Protein AF-A0A7K2VTT1-F1 (afdb_monomer_lite)

Structure (mmCIF, N/CA/C/O backbone):
data_AF-A0A7K2VTT1-F1
#
_entry.id   AF-A0A7K2VTT1-F1
#
loop_
_atom_site.group_PDB
_atom_site.id
_atom_site.type_symbol
_atom_site.label_atom_id
_atom_site.label_alt_id
_atom_site.label_comp_id
_atom_site.label_asym_id
_atom_site.label_entity_id
_atom_site.label_seq_id
_atom_site.pdbx_PDB_ins_code
_atom_site.Cartn_x
_atom_site.Cartn_y
_atom_site.Cartn_z
_atom_site.occupancy
_atom_site.B_iso_or_equiv
_atom_site.auth_seq_id
_atom_site.auth_comp_id
_atom_site.auth_asym_id
_atom_site.auth_atom_id
_atom_site.pdbx_PDB_model_num
ATOM 1 N N . MET A 1 1 ? -28.177 22.401 22.177 1.00 52.84 1 MET A N 1
ATOM 2 C CA . MET A 1 1 ? -28.306 20.953 21.906 1.00 52.84 1 MET A CA 1
ATOM 3 C C . MET A 1 1 ? -27.228 20.583 20.903 1.00 52.84 1 MET A C 1
ATOM 5 O O . MET A 1 1 ? -27.398 20.846 19.722 1.00 52.84 1 MET A O 1
ATOM 9 N N . THR A 1 2 ? -26.080 20.102 21.368 1.00 57.03 2 THR A N 1
ATOM 10 C CA . THR A 1 2 ? -24.946 19.758 20.497 1.00 57.03 2 THR A CA 1
ATOM 11 C C . THR A 1 2 ? -25.028 18.262 20.219 1.00 57.03 2 THR A C 1
ATOM 13 O O . THR A 1 2 ? -25.079 17.476 21.163 1.00 57.03 2 THR A O 1
ATOM 16 N N . ALA A 1 3 ? -25.135 17.868 18.949 1.00 64.69 3 ALA A N 1
ATOM 17 C CA . ALA A 1 3 ? -25.202 16.460 18.563 1.00 64.69 3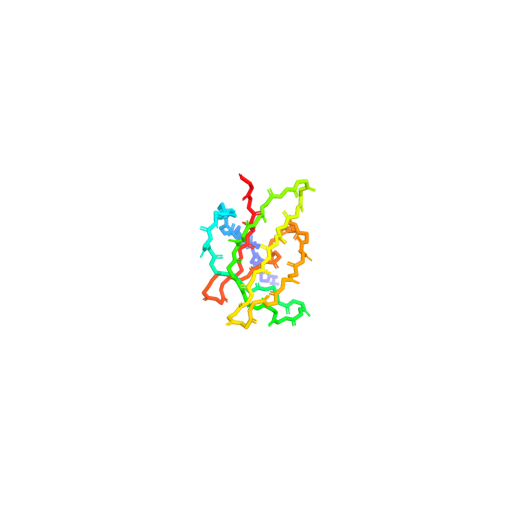 ALA A CA 1
ATOM 18 C C . ALA A 1 3 ? -23.959 15.708 19.081 1.00 64.69 3 ALA A C 1
ATOM 20 O O . ALA A 1 3 ? -22.864 16.279 19.042 1.00 64.69 3 ALA A O 1
ATOM 21 N N . PRO A 1 4 ? -24.091 14.458 19.570 1.00 66.06 4 PRO A N 1
ATOM 22 C CA . PRO A 1 4 ? -22.943 13.699 20.039 1.00 66.06 4 PRO A CA 1
ATOM 23 C C . PRO A 1 4 ? -22.013 13.478 18.849 1.00 66.06 4 PRO A C 1
ATOM 25 O O . PRO A 1 4 ? -22.369 12.812 17.876 1.00 66.06 4 PRO A O 1
ATOM 28 N N . TRP A 1 5 ? -20.832 14.089 18.909 1.00 70.62 5 TRP A N 1
ATOM 29 C CA . TRP A 1 5 ? -19.777 13.892 17.928 1.00 70.62 5 TRP A CA 1
ATOM 30 C C . TRP A 1 5 ? -19.549 12.384 17.766 1.00 70.62 5 TRP A C 1
ATOM 32 O O . TRP A 1 5 ? -19.267 11.659 18.725 1.00 70.62 5 TRP A O 1
ATOM 42 N N . LYS A 1 6 ? -19.738 11.864 16.553 1.00 66.56 6 LYS A N 1
ATOM 43 C CA . LYS A 1 6 ? -19.494 10.449 16.281 1.00 66.56 6 LYS A CA 1
ATOM 44 C C . LYS A 1 6 ? -17.988 10.231 16.418 1.00 66.56 6 LYS A C 1
ATOM 46 O O . LYS A 1 6 ? -17.220 10.750 15.612 1.00 66.56 6 LYS A O 1
ATOM 51 N N . LYS A 1 7 ? -17.558 9.524 17.469 1.00 69.94 7 LYS A N 1
ATOM 52 C CA . LYS A 1 7 ? -16.147 9.151 17.640 1.00 69.94 7 LYS A CA 1
ATOM 53 C C . LYS A 1 7 ? -15.699 8.413 16.368 1.00 69.94 7 LYS A C 1
ATOM 55 O O . LYS A 1 7 ? -16.438 7.522 15.933 1.00 69.94 7 LYS A O 1
ATOM 60 N N . PRO A 1 8 ? -14.562 8.774 15.746 1.00 66.75 8 PRO A N 1
ATOM 61 C CA . PRO A 1 8 ? -14.078 8.061 14.573 1.00 66.75 8 PRO A CA 1
ATOM 62 C C . PRO A 1 8 ? -13.894 6.592 14.951 1.00 66.75 8 PRO A C 1
ATOM 64 O O . PRO A 1 8 ? -13.206 6.277 15.922 1.00 66.75 8 PRO A O 1
ATOM 67 N N . GLN A 1 9 ? -14.579 5.699 14.235 1.00 75.00 9 GLN A N 1
ATOM 68 C CA . GLN A 1 9 ? -14.425 4.272 14.477 1.00 75.00 9 GLN A CA 1
ATOM 69 C C . GLN A 1 9 ? -12.999 3.854 14.098 1.00 75.00 9 GLN A C 1
ATOM 71 O O . GLN A 1 9 ? -12.483 4.331 13.074 1.00 75.00 9 GLN A O 1
ATOM 76 N N . PRO A 1 10 ? -12.367 2.985 14.906 1.00 79.75 10 PRO A N 1
ATOM 77 C CA . PRO A 1 10 ? -11.098 2.386 14.533 1.00 79.75 10 PRO A CA 1
ATOM 78 C C . PRO A 1 10 ? -11.274 1.647 13.203 1.00 79.75 10 PRO A C 1
ATOM 80 O O . PRO A 1 10 ? -12.262 0.938 13.004 1.00 79.75 10 PRO A O 1
ATOM 83 N N . VAL A 1 11 ? -10.347 1.879 12.273 1.00 89.8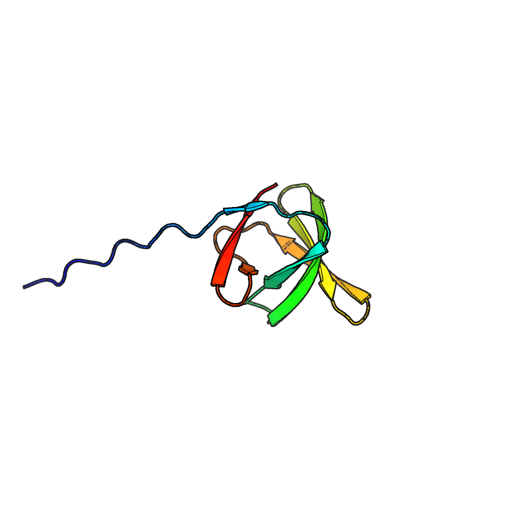8 11 VAL A N 1
ATOM 84 C CA . VAL A 1 11 ? -10.259 1.077 11.048 1.00 89.88 11 VAL A CA 1
ATOM 85 C C . VAL A 1 11 ? -9.605 -0.257 11.377 1.00 89.88 11 VAL A C 1
ATOM 87 O O . VAL A 1 11 ? -8.766 -0.299 12.278 1.00 89.88 11 VAL A O 1
ATOM 90 N N . PRO A 1 12 ? -9.968 -1.336 10.671 1.00 95.19 12 PRO A N 1
ATOM 91 C CA . PRO A 1 12 ? -9.264 -2.591 10.825 1.00 95.19 12 PRO A CA 1
ATOM 92 C C . PRO A 1 12 ? -7.806 -2.437 10.384 1.00 95.19 12 PRO A C 1
ATOM 94 O O . PRO A 1 12 ? -7.505 -1.806 9.366 1.00 95.19 12 PRO A O 1
ATOM 97 N N . GLU A 1 13 ? -6.918 -3.028 11.175 1.00 96.50 13 GLU A N 1
ATOM 98 C CA . GLU A 1 13 ? -5.533 -3.270 10.795 1.00 96.50 13 GLU A CA 1
ATOM 99 C C . GLU A 1 13 ? -5.466 -4.605 10.057 1.00 96.50 13 GLU A C 1
ATOM 101 O O . GLU A 1 13 ? -6.050 -5.596 10.499 1.00 96.50 13 GLU A O 1
ATOM 106 N N . VAL A 1 14 ? -4.791 -4.619 8.914 1.00 97.19 14 VAL A N 1
ATOM 107 C CA . VAL A 1 14 ? -4.652 -5.803 8.064 1.00 97.19 14 VAL A CA 1
ATOM 108 C C . VAL A 1 14 ? -3.177 -5.992 7.752 1.00 97.19 14 VAL A C 1
ATOM 110 O O . VAL A 1 14 ? -2.500 -5.040 7.367 1.00 97.19 14 VAL A O 1
ATOM 113 N N . ALA A 1 15 ? -2.668 -7.209 7.927 1.00 96.81 15 ALA A N 1
ATOM 114 C CA . ALA A 1 15 ? -1.291 -7.523 7.577 1.00 96.81 15 ALA A CA 1
ATOM 115 C C . ALA A 1 15 ? -1.083 -7.364 6.062 1.00 96.81 15 ALA A C 1
ATOM 117 O O . ALA A 1 15 ? -1.893 -7.838 5.267 1.00 96.81 15 ALA A O 1
ATOM 118 N N . ALA A 1 16 ? -0.001 -6.702 5.657 1.00 96.56 16 ALA A N 1
ATOM 119 C CA . ALA A 1 16 ? 0.399 -6.528 4.263 1.00 96.56 16 ALA A CA 1
ATOM 120 C C . ALA A 1 16 ? 0.995 -7.832 3.699 1.00 96.56 16 ALA A C 1
ATOM 122 O O . ALA A 1 16 ? 2.160 -7.890 3.307 1.00 96.56 16 ALA A O 1
ATOM 123 N N . GLU A 1 17 ? 0.197 -8.897 3.702 1.00 96.50 17 GLU A N 1
ATOM 124 C CA . GLU A 1 17 ? 0.586 -10.214 3.212 1.00 96.50 17 GLU A CA 1
ATOM 125 C C . GLU A 1 17 ? 0.687 -10.230 1.687 1.00 96.50 17 GLU A C 1
ATOM 127 O O . GLU A 1 17 ? -0.112 -9.606 0.988 1.00 96.50 17 GLU A O 1
ATOM 132 N N . ALA A 1 18 ? 1.656 -10.980 1.159 1.00 96.88 18 ALA A N 1
ATOM 133 C CA . ALA A 1 18 ? 1.821 -11.124 -0.280 1.00 96.88 18 ALA A CA 1
ATOM 134 C C . ALA A 1 18 ? 0.547 -11.694 -0.931 1.00 96.88 18 ALA A C 1
ATOM 136 O O . ALA A 1 18 ? -0.020 -12.678 -0.461 1.00 96.88 18 ALA A O 1
ATOM 137 N N . GLY A 1 19 ? 0.106 -11.077 -2.025 1.00 97.12 19 GLY A N 1
ATOM 138 C CA . GLY A 1 19 ? -1.137 -11.419 -2.715 1.00 97.12 19 GLY A CA 1
ATOM 139 C C . GLY A 1 19 ? -2.378 -10.684 -2.200 1.00 97.12 19 GLY A C 1
ATOM 140 O O . GLY A 1 19 ? -3.404 -10.717 -2.880 1.00 97.12 1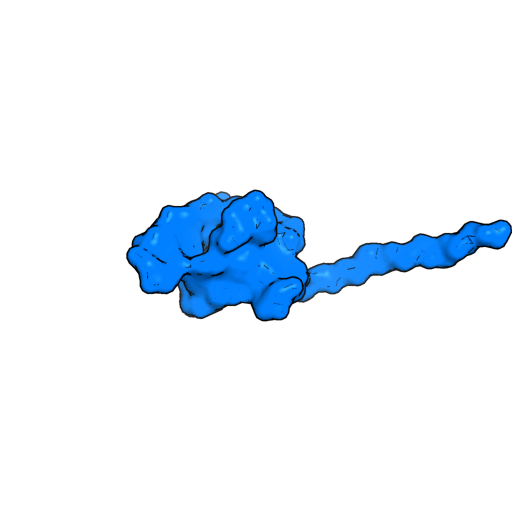9 GLY A O 1
ATOM 141 N N . LEU A 1 20 ? -2.308 -9.979 -1.063 1.00 98.19 20 LEU A N 1
ATOM 142 C CA . LEU A 1 20 ? -3.412 -9.141 -0.596 1.00 98.19 20 LEU A CA 1
ATOM 143 C C . LEU A 1 20 ? -3.674 -8.018 -1.604 1.00 98.19 20 LEU A C 1
ATOM 145 O O . LEU A 1 20 ? -2.784 -7.220 -1.887 1.00 98.19 20 LEU A O 1
ATOM 149 N N . VAL A 1 21 ? -4.896 -7.929 -2.123 1.00 98.19 21 VAL A N 1
ATOM 150 C CA . VAL A 1 21 ? -5.281 -6.878 -3.070 1.00 98.19 21 VAL A CA 1
ATOM 151 C C . VAL A 1 21 ? -5.865 -5.692 -2.319 1.00 98.19 21 VAL A C 1
ATOM 153 O O . VAL A 1 21 ? -6.864 -5.827 -1.614 1.00 98.19 21 VAL A O 1
ATOM 156 N N . VAL A 1 22 ? -5.260 -4.524 -2.508 1.00 98.19 22 VAL A N 1
ATOM 157 C CA . VAL A 1 22 ? -5.717 -3.261 -1.925 1.00 98.19 22 VAL A CA 1
ATOM 158 C C . VAL A 1 22 ? -5.708 -2.147 -2.961 1.00 98.19 22 VAL A C 1
ATOM 160 O O . VAL A 1 22 ? -5.025 -2.219 -3.985 1.00 98.19 22 VAL A O 1
ATOM 163 N N . GLU A 1 23 ? -6.457 -1.094 -2.668 1.00 98.44 23 GLU A N 1
ATOM 164 C CA . GLU A 1 23 ? -6.455 0.150 -3.428 1.00 98.44 23 GLU A CA 1
ATOM 165 C C . GLU A 1 23 ? -5.856 1.284 -2.596 1.00 98.44 23 GLU A C 1
ATOM 167 O O . GLU A 1 23 ? -6.174 1.433 -1.419 1.00 98.44 23 GLU A O 1
ATOM 172 N N . GLU A 1 24 ? -5.009 2.108 -3.204 1.00 97.75 24 GLU A N 1
ATOM 173 C CA . GLU A 1 24 ? -4.566 3.373 -2.623 1.00 97.75 24 GLU A CA 1
ATOM 174 C C . GLU A 1 24 ? -5.468 4.513 -3.153 1.00 97.75 24 GLU A C 1
ATOM 176 O O . GLU A 1 24 ? -5.467 4.780 -4.361 1.00 97.75 24 GLU A O 1
ATOM 181 N N . PRO A 1 25 ? -6.267 5.175 -2.291 1.00 96.50 25 PRO A N 1
ATOM 182 C CA . PRO A 1 25 ? -7.354 6.063 -2.708 1.00 96.50 25 PRO A CA 1
ATOM 183 C C . PRO A 1 25 ? -6.889 7.421 -3.249 1.00 96.50 25 PRO A C 1
ATOM 185 O O . PRO A 1 25 ? -7.624 8.059 -4.000 1.00 96.50 25 PRO A O 1
ATOM 188 N N . GLY A 1 26 ? -5.694 7.891 -2.884 1.00 95.06 26 GLY A N 1
ATOM 189 C CA . GLY A 1 26 ? -5.137 9.153 -3.368 1.00 95.06 26 GLY A CA 1
ATOM 190 C C . GLY A 1 26 ? -4.771 9.107 -4.850 1.00 95.06 26 GLY A C 1
ATOM 191 O O . GLY A 1 26 ? -4.879 10.117 -5.544 1.00 95.06 26 GLY A O 1
ATOM 192 N N . THR A 1 27 ? -4.372 7.938 -5.358 1.00 95.31 27 THR A N 1
ATOM 193 C CA . THR A 1 27 ? -3.976 7.756 -6.762 1.00 95.31 27 THR A CA 1
ATOM 194 C C . THR A 1 27 ? -4.883 6.808 -7.546 1.00 95.31 27 THR A C 1
ATOM 196 O O . THR A 1 27 ? -4.729 6.712 -8.764 1.00 95.31 27 THR A O 1
ATOM 199 N N . GLY A 1 28 ? -5.812 6.117 -6.876 1.00 95.94 28 GLY A N 1
ATOM 200 C CA . GLY A 1 28 ? -6.718 5.129 -7.472 1.00 95.94 28 GLY A CA 1
ATOM 201 C C . GLY A 1 28 ? -6.009 3.852 -7.929 1.00 95.94 28 GLY A C 1
ATOM 202 O O . GLY A 1 28 ? -6.463 3.180 -8.855 1.00 95.94 28 GLY A O 1
ATOM 203 N N . PHE A 1 29 ? -4.845 3.540 -7.354 1.00 97.69 29 PHE A N 1
ATOM 204 C CA . PHE A 1 29 ? -4.059 2.381 -7.766 1.00 97.69 29 PHE A CA 1
ATOM 205 C C . PHE A 1 29 ? -4.497 1.133 -7.020 1.00 97.69 29 PHE A C 1
ATOM 207 O O . PHE A 1 29 ? -4.381 1.082 -5.800 1.00 97.69 29 PHE A O 1
ATOM 214 N N . CYS A 1 30 ? -4.936 0.122 -7.762 1.00 98.19 30 CYS A N 1
ATOM 215 C CA . CYS A 1 30 ? -5.348 -1.166 -7.225 1.00 98.19 30 CYS A CA 1
ATOM 216 C C . CYS A 1 30 ? -4.348 -2.249 -7.634 1.00 98.19 30 CYS A C 1
ATOM 218 O O . CYS A 1 30 ? -4.033 -2.388 -8.820 1.00 98.19 30 CYS A O 1
ATOM 220 N N . GLY A 1 31 ? -3.855 -3.009 -6.658 1.00 98.31 31 GLY A N 1
ATOM 221 C CA . GLY A 1 31 ? -2.863 -4.049 -6.895 1.00 98.31 31 GLY A CA 1
ATOM 222 C C . GLY A 1 31 ? -2.659 -4.984 -5.709 1.00 98.31 31 GLY A C 1
ATOM 223 O O . GLY A 1 31 ? -3.107 -4.710 -4.596 1.00 98.31 31 GLY A O 1
ATOM 224 N N . ALA A 1 32 ? -1.983 -6.101 -5.968 1.00 98.50 32 ALA A N 1
ATOM 225 C CA . ALA A 1 32 ? -1.598 -7.079 -4.964 1.00 98.50 32 ALA A CA 1
ATOM 226 C C . ALA A 1 32 ? -0.300 -6.661 -4.268 1.00 98.50 32 ALA A C 1
ATOM 228 O O . ALA A 1 32 ? 0.639 -6.206 -4.921 1.00 98.50 32 ALA A O 1
ATOM 229 N N . VAL A 1 33 ? -0.214 -6.857 -2.955 1.00 98.31 33 VAL A N 1
ATOM 230 C CA . VAL A 1 33 ? 1.038 -6.700 -2.215 1.00 98.31 33 VAL A CA 1
ATOM 231 C C . VAL A 1 33 ? 2.049 -7.722 -2.721 1.00 98.31 33 VAL A C 1
ATOM 233 O O . VAL A 1 33 ? 1.787 -8.922 -2.715 1.00 98.31 33 VAL A O 1
ATOM 236 N N . ILE A 1 34 ? 3.224 -7.252 -3.130 1.00 98.06 34 ILE A N 1
ATOM 237 C CA . ILE A 1 34 ? 4.344 -8.120 -3.526 1.00 98.06 34 ILE A CA 1
ATOM 238 C C . ILE A 1 34 ? 5.557 -7.965 -2.606 1.00 98.06 34 ILE A C 1
ATOM 240 O O . ILE A 1 34 ? 6.432 -8.827 -2.578 1.00 98.06 34 ILE A O 1
ATOM 244 N N . ARG A 1 35 ? 5.622 -6.866 -1.842 1.00 96.56 35 ARG A N 1
ATOM 245 C CA . ARG A 1 35 ? 6.712 -6.579 -0.904 1.00 96.56 35 ARG A CA 1
ATOM 246 C C . ARG A 1 35 ? 6.253 -5.604 0.175 1.00 96.56 35 ARG A C 1
ATOM 248 O O . ARG A 1 35 ? 5.580 -4.627 -0.137 1.00 96.56 35 ARG A O 1
ATOM 255 N N . CYS A 1 36 ? 6.679 -5.820 1.414 1.00 96.50 36 CYS A N 1
ATOM 256 C CA . CYS A 1 36 ? 6.528 -4.871 2.516 1.00 96.50 36 CYS A CA 1
ATOM 257 C C . CYS A 1 36 ? 7.889 -4.656 3.191 1.00 96.50 36 CYS A C 1
ATOM 259 O O . CYS A 1 36 ? 8.548 -5.608 3.612 1.00 96.50 36 CYS A O 1
ATOM 261 N N . GLU A 1 37 ? 8.347 -3.410 3.280 1.00 92.94 37 GLU A N 1
ATOM 262 C CA . GLU A 1 37 ? 9.658 -3.085 3.849 1.00 92.94 37 GLU A CA 1
ATOM 263 C C . GLU A 1 37 ? 9.685 -1.662 4.402 1.00 92.94 37 GLU A C 1
ATOM 265 O O . GLU A 1 37 ? 9.068 -0.766 3.834 1.00 92.94 37 GLU A O 1
ATOM 270 N N . ALA A 1 38 ? 10.438 -1.441 5.482 1.00 90.69 38 ALA A N 1
ATOM 271 C CA . ALA A 1 38 ? 10.818 -0.103 5.952 1.00 90.69 38 ALA A CA 1
ATOM 272 C C . ALA A 1 38 ? 9.670 0.940 6.015 1.00 90.69 38 ALA A C 1
ATOM 274 O O . ALA A 1 38 ? 9.889 2.118 5.755 1.00 90.69 38 ALA A O 1
ATOM 275 N N . GLY A 1 39 ? 8.445 0.519 6.360 1.00 94.12 39 GLY A N 1
ATOM 276 C CA . GLY A 1 39 ? 7.278 1.412 6.427 1.00 94.12 39 GLY A CA 1
ATOM 277 C C . GLY A 1 39 ? 6.587 1.672 5.084 1.00 94.12 39 GLY A C 1
ATOM 278 O O . GLY A 1 39 ? 5.796 2.603 4.977 1.00 94.12 39 GLY A O 1
ATOM 279 N N . THR A 1 40 ? 6.865 0.863 4.065 1.00 97.12 40 THR A N 1
ATOM 280 C CA . THR A 1 40 ? 6.277 0.950 2.726 1.00 97.12 40 THR A CA 1
ATOM 281 C C . THR A 1 40 ? 5.776 -0.409 2.246 1.00 97.12 40 THR A C 1
ATOM 283 O O . THR A 1 40 ? 6.215 -1.463 2.718 1.00 97.12 40 THR A O 1
ATOM 286 N N . VAL A 1 41 ? 4.862 -0.375 1.282 1.00 97.94 41 VAL A N 1
ATOM 287 C CA . VAL A 1 41 ? 4.337 -1.543 0.580 1.00 97.94 41 VAL A CA 1
ATOM 288 C C . VAL A 1 41 ? 4.461 -1.337 -0.925 1.00 97.94 41 VAL A C 1
ATOM 290 O O . VAL A 1 41 ? 4.198 -0.251 -1.440 1.00 97.94 41 VAL A O 1
ATOM 293 N N . THR A 1 42 ? 4.887 -2.376 -1.636 1.00 98.31 42 THR A N 1
ATOM 294 C CA . THR A 1 42 ? 4.901 -2.409 -3.100 1.00 98.31 42 THR A CA 1
ATOM 295 C C . THR A 1 42 ? 3.687 -3.181 -3.583 1.00 98.31 42 THR A C 1
ATOM 297 O O . THR A 1 42 ? 3.493 -4.334 -3.188 1.00 98.31 42 THR A O 1
ATOM 300 N N . LEU A 1 43 ? 2.897 -2.542 -4.443 1.00 98.56 43 LEU A N 1
ATOM 301 C CA . LEU A 1 43 ? 1.720 -3.117 -5.078 1.00 98.56 43 LEU A CA 1
ATOM 302 C C . LEU A 1 43 ? 1.989 -3.383 -6.562 1.00 98.56 43 LEU A C 1
ATOM 304 O O . LEU A 1 43 ? 2.565 -2.532 -7.246 1.00 98.56 43 LEU A O 1
ATOM 308 N N . GLU A 1 44 ? 1.528 -4.529 -7.054 1.00 98.69 44 GLU A N 1
ATOM 309 C CA . GLU A 1 44 ? 1.510 -4.906 -8.470 1.00 98.69 44 GLU A CA 1
ATOM 310 C C . GLU A 1 44 ? 0.074 -4.900 -9.005 1.00 98.69 44 GLU A C 1
ATOM 312 O O . GLU A 1 44 ? -0.797 -5.571 -8.451 1.00 98.69 44 GLU A O 1
ATOM 317 N N . ASP A 1 45 ? -0.190 -4.150 -10.078 1.00 98.12 45 ASP A N 1
ATOM 318 C CA . ASP A 1 45 ? -1.489 -4.206 -10.758 1.00 98.12 45 ASP A CA 1
ATOM 319 C C . ASP A 1 45 ? -1.591 -5.387 -11.741 1.00 98.12 45 ASP A C 1
ATOM 321 O O . ASP A 1 45 ? -0.621 -6.066 -12.068 1.00 98.12 45 ASP A O 1
ATOM 325 N N . ARG A 1 46 ? -2.790 -5.602 -12.294 1.00 95.81 46 ARG A N 1
ATOM 326 C CA . ARG A 1 46 ? -3.055 -6.676 -13.271 1.00 95.81 46 ARG A CA 1
ATOM 327 C C . ARG A 1 46 ? -2.262 -6.580 -14.583 1.00 95.81 46 ARG A C 1
ATOM 329 O O . ARG A 1 46 ? -2.308 -7.510 -15.381 1.00 95.81 46 ARG A O 1
ATOM 336 N N . PHE A 1 47 ? -1.626 -5.444 -14.854 1.00 96.75 47 PHE A N 1
ATOM 337 C CA . PHE A 1 47 ? -0.798 -5.218 -16.036 1.00 96.75 47 PHE A CA 1
ATOM 338 C C . PHE A 1 47 ? 0.701 -5.351 -15.717 1.00 96.75 47 PHE A C 1
ATOM 340 O O . PHE A 1 47 ? 1.528 -5.105 -16.594 1.00 96.75 47 PHE A O 1
ATOM 347 N N . GLY A 1 48 ? 1.055 -5.745 -14.487 1.00 96.75 48 GLY A N 1
ATOM 348 C CA . GLY A 1 48 ? 2.434 -5.902 -14.029 1.00 96.75 48 GLY A CA 1
ATOM 349 C C . GLY A 1 48 ? 3.113 -4.585 -13.645 1.00 96.75 48 GLY A C 1
ATOM 350 O O . GLY A 1 48 ? 4.336 -4.536 -13.532 1.00 96.75 48 GLY A O 1
ATOM 351 N N . LYS A 1 49 ? 2.365 -3.488 -13.470 1.00 97.94 49 LYS A N 1
ATOM 352 C CA . LYS A 1 49 ? 2.943 -2.214 -13.027 1.00 97.94 49 LYS A CA 1
ATOM 353 C C . LYS A 1 49 ? 3.179 -2.250 -11.524 1.00 97.94 49 LYS A C 1
ATOM 355 O O . LYS A 1 49 ? 2.273 -2.582 -10.767 1.00 97.94 49 LYS A O 1
ATOM 360 N N . HIS A 1 50 ? 4.362 -1.816 -11.091 1.00 98.12 50 HIS A N 1
ATOM 361 C CA . HIS A 1 50 ? 4.720 -1.729 -9.673 1.00 98.1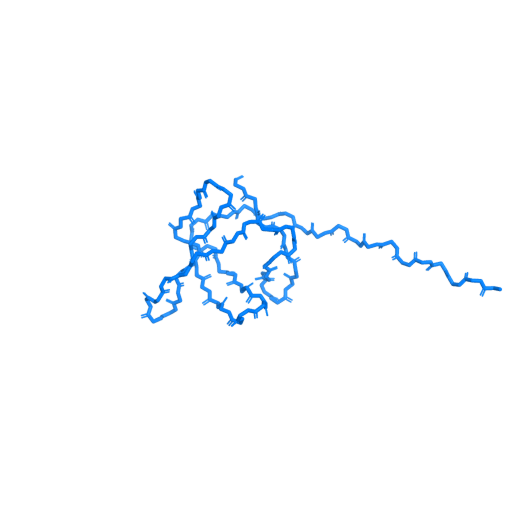2 50 HIS A CA 1
ATOM 362 C C . HIS A 1 50 ? 4.713 -0.296 -9.170 1.00 98.12 50 HIS A C 1
ATOM 364 O O . HIS A 1 50 ? 5.210 0.615 -9.841 1.00 98.12 50 HIS A O 1
ATOM 370 N N . ARG A 1 51 ? 4.172 -0.091 -7.967 1.00 98.19 51 ARG A N 1
ATOM 371 C CA . ARG A 1 51 ? 4.220 1.196 -7.266 1.00 98.19 51 ARG A CA 1
ATOM 372 C C . ARG A 1 51 ? 4.425 0.990 -5.774 1.00 98.19 51 ARG A C 1
ATOM 374 O O . ARG A 1 51 ? 3.881 0.058 -5.191 1.00 98.19 51 ARG A O 1
ATOM 381 N N . VAL A 1 52 ? 5.205 1.885 -5.178 1.00 98.00 52 VAL A N 1
ATOM 382 C CA . VAL A 1 52 ? 5.516 1.886 -3.748 1.00 98.00 52 VAL A CA 1
ATOM 383 C C . VAL A 1 52 ? 4.673 2.949 -3.058 1.00 98.00 52 VAL A C 1
ATOM 385 O O . VAL A 1 52 ? 4.595 4.081 -3.538 1.00 98.00 52 VAL A O 1
ATOM 388 N N . PHE A 1 53 ? 4.070 2.582 -1.932 1.00 97.62 53 PHE A N 1
ATOM 389 C CA . PHE A 1 53 ? 3.238 3.457 -1.114 1.00 97.62 53 PHE A CA 1
ATOM 390 C C . PHE A 1 53 ? 3.666 3.388 0.355 1.00 97.62 53 PHE A C 1
ATOM 392 O O . PHE A 1 53 ? 4.093 2.324 0.814 1.00 97.62 53 PHE A O 1
ATOM 399 N N . PRO A 1 54 ? 3.570 4.492 1.111 1.00 97.06 54 PRO A N 1
ATOM 400 C CA . PRO A 1 54 ? 3.829 4.471 2.545 1.00 97.06 54 PRO A CA 1
ATOM 401 C C . PRO A 1 54 ? 2.717 3.715 3.293 1.00 97.06 54 PRO A C 1
ATOM 403 O O . PRO A 1 54 ? 1.549 3.764 2.910 1.00 97.06 54 PRO A O 1
ATOM 406 N N . LEU A 1 55 ? 3.069 3.022 4.379 1.00 95.50 55 LEU A N 1
ATOM 407 C CA . LEU A 1 55 ? 2.130 2.350 5.289 1.00 95.50 55 LEU A CA 1
ATOM 408 C C . LEU A 1 55 ? 1.462 3.368 6.225 1.00 95.50 55 LEU A C 1
ATOM 410 O O . LEU A 1 55 ? 1.633 3.339 7.444 1.00 95.50 55 LEU A O 1
ATOM 414 N N . GLU A 1 56 ? 0.733 4.316 5.643 1.00 95.06 56 GLU A N 1
ATOM 415 C CA . GLU A 1 56 ? 0.023 5.335 6.407 1.00 95.06 56 GLU A CA 1
ATOM 416 C C . GLU A 1 56 ? -1.255 4.767 7.048 1.00 95.06 56 GLU A C 1
ATOM 418 O O . GLU A 1 56 ? -1.953 3.938 6.447 1.00 95.06 56 GLU A O 1
ATOM 423 N N . PRO A 1 57 ? -1.619 5.223 8.262 1.00 94.88 57 PRO A N 1
ATOM 424 C CA . PRO A 1 57 ? -2.896 4.876 8.867 1.00 94.88 57 PRO A CA 1
ATOM 425 C C . PRO A 1 57 ? -4.061 5.226 7.941 1.00 94.88 57 PRO A C 1
ATOM 427 O O . PRO A 1 57 ? -4.168 6.360 7.478 1.00 94.88 57 PRO A O 1
ATOM 430 N N . ARG A 1 58 ? -4.981 4.276 7.726 1.00 95.06 58 ARG A N 1
ATOM 431 C CA . ARG A 1 58 ? -6.139 4.429 6.822 1.00 95.06 58 ARG A CA 1
ATOM 432 C C . ARG A 1 58 ? -5.752 4.696 5.357 1.00 95.06 58 ARG A C 1
ATOM 434 O O . ARG A 1 58 ? -6.589 5.193 4.606 1.00 95.06 58 ARG A O 1
ATOM 441 N N . GLY A 1 59 ? -4.511 4.398 4.969 1.00 95.75 59 GLY A N 1
ATOM 442 C CA . GLY A 1 59 ? -3.962 4.718 3.650 1.00 95.75 59 GLY A CA 1
ATOM 443 C C . GLY A 1 59 ? -4.450 3.823 2.512 1.00 95.75 59 GLY A C 1
ATOM 444 O O . GLY A 1 59 ? -4.152 4.108 1.360 1.00 95.75 59 GLY A O 1
ATOM 445 N N . PHE A 1 60 ? -5.196 2.754 2.804 1.00 97.75 60 PHE A N 1
ATOM 446 C CA . PHE A 1 60 ? -5.605 1.775 1.797 1.00 97.75 60 PHE A CA 1
ATOM 447 C C . PHE A 1 60 ? -7.078 1.407 1.924 1.00 97.75 60 PHE A C 1
ATOM 449 O O . PHE A 1 60 ? -7.684 1.552 2.988 1.00 97.75 60 PHE A O 1
ATOM 456 N N . LEU A 1 61 ? -7.646 0.887 0.841 1.00 98.00 61 LEU A N 1
ATOM 457 C CA . LEU A 1 61 ? -8.956 0.262 0.814 1.00 98.00 61 LEU A CA 1
ATOM 458 C C . LEU A 1 61 ? -8.802 -1.241 0.577 1.00 98.00 61 LEU A C 1
ATOM 460 O O . LEU A 1 61 ? -8.171 -1.661 -0.391 1.00 98.00 61 LEU A O 1
ATOM 464 N N . LEU A 1 62 ? -9.439 -2.041 1.424 1.00 97.25 62 LEU A N 1
ATOM 465 C CA . LEU A 1 62 ? -9.666 -3.463 1.193 1.00 97.25 62 LEU A CA 1
ATOM 466 C C . LEU A 1 62 ? -11.148 -3.648 0.881 1.00 97.25 62 LEU A C 1
ATOM 468 O O . LEU A 1 62 ? -11.999 -3.267 1.685 1.00 97.25 62 LEU A O 1
ATOM 472 N N . GLU A 1 63 ? -11.462 -4.164 -0.307 1.00 94.69 63 GLU A N 1
ATOM 473 C CA . GLU A 1 63 ? -12.850 -4.301 -0.785 1.00 94.69 63 GLU A CA 1
ATOM 474 C C . GLU A 1 63 ? -13.652 -2.982 -0.691 1.00 94.69 63 GLU A C 1
ATOM 476 O O . GLU A 1 63 ? -14.818 -2.949 -0.293 1.00 94.69 63 GLU A O 1
ATOM 481 N N . GLY A 1 64 ? -12.998 -1.856 -1.000 1.00 95.38 64 GLY A N 1
ATOM 482 C CA . GLY A 1 64 ? -13.589 -0.515 -0.921 1.00 95.38 64 GLY A CA 1
ATOM 483 C C . GLY A 1 64 ? -13.744 0.044 0.500 1.00 95.38 64 GLY A C 1
ATOM 484 O O . GLY A 1 64 ? -14.313 1.122 0.674 1.00 95.38 64 GLY A O 1
ATOM 485 N N . ARG A 1 65 ? -13.250 -0.653 1.533 1.00 95.88 65 ARG A N 1
ATOM 486 C CA . ARG A 1 65 ? -13.315 -0.208 2.933 1.00 95.88 65 ARG A CA 1
ATOM 487 C C . ARG A 1 65 ? -11.952 0.268 3.428 1.00 95.88 65 ARG A C 1
ATOM 489 O O . ARG A 1 65 ? -10.980 -0.455 3.240 1.00 95.88 65 ARG A O 1
ATOM 496 N N . PRO A 1 66 ? -11.867 1.421 4.117 1.00 96.62 66 PRO A N 1
ATOM 497 C CA . PRO A 1 66 ? -10.605 1.907 4.663 1.00 96.62 66 PRO A CA 1
ATOM 498 C C . PRO A 1 66 ? -9.976 0.926 5.655 1.00 96.62 66 PRO A C 1
ATOM 500 O O . PRO A 1 66 ? -10.628 0.521 6.620 1.00 96.62 66 PRO A O 1
ATOM 503 N N . VAL A 1 67 ? -8.700 0.616 5.444 1.00 97.19 67 VAL A N 1
ATOM 504 C CA . VAL A 1 67 ? -7.858 -0.218 6.308 1.00 97.19 67 VAL A CA 1
ATOM 505 C C . VAL A 1 67 ? -6.519 0.463 6.568 1.00 97.19 67 VAL A C 1
ATOM 507 O O . VAL A 1 67 ? -6.055 1.294 5.783 1.00 97.19 67 VAL A O 1
ATOM 510 N N . THR A 1 68 ? -5.886 0.101 7.677 1.00 96.50 68 THR A N 1
ATOM 511 C CA . THR A 1 68 ? -4.465 0.382 7.900 1.00 96.50 68 THR A CA 1
ATOM 512 C C . THR A 1 68 ? -3.687 -0.886 7.593 1.00 96.50 68 THR A C 1
ATOM 514 O O . THR A 1 68 ? -3.943 -1.921 8.206 1.00 96.50 68 THR A O 1
ATOM 517 N N . LEU A 1 69 ? -2.739 -0.814 6.661 1.00 96.56 69 LEU A N 1
ATOM 518 C CA . LEU A 1 69 ? -1.822 -1.923 6.440 1.00 96.56 69 LEU A CA 1
ATOM 519 C C . LEU A 1 69 ? -0.725 -1.928 7.506 1.00 96.56 69 LEU A C 1
ATOM 521 O O . LEU A 1 69 ? -0.114 -0.896 7.784 1.00 96.56 69 LEU A O 1
ATOM 525 N N . VAL A 1 70 ? -0.477 -3.099 8.082 1.00 95.00 70 VAL A N 1
ATOM 526 C CA . VAL A 1 70 ? 0.571 -3.344 9.080 1.00 95.00 70 VAL A CA 1
ATOM 527 C C . VAL A 1 70 ? 1.514 -4.444 8.593 1.00 95.00 70 VAL A C 1
ATOM 529 O O . VAL A 1 70 ? 1.163 -5.216 7.705 1.00 95.00 70 VAL A O 1
ATOM 532 N N . ARG A 1 71 ? 2.736 -4.481 9.127 1.00 87.81 71 ARG A N 1
ATOM 533 C CA . ARG A 1 71 ? 3.728 -5.522 8.802 1.00 87.81 71 ARG A CA 1
ATOM 534 C C . ARG A 1 71 ? 3.508 -6.805 9.591 1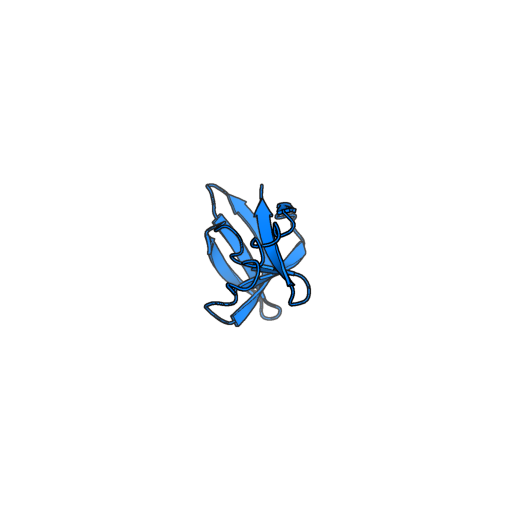.00 87.81 71 ARG A C 1
ATOM 536 O O . ARG A 1 71 ? 3.014 -6.69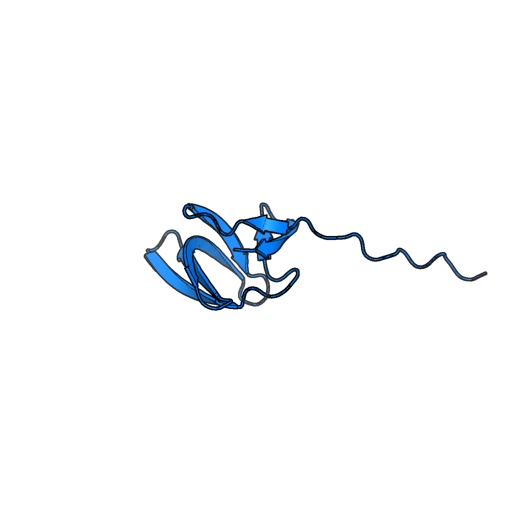3 10.735 1.00 87.81 71 ARG A O 1
#

Sequence (71 aa):
MTAPWKKPQPVPEVAAEAGLVVEEPGTGFCGAVIRCEAGTVTLEDRFGKHRVFPLEPRGFLLEGRPVTLVR

Secondary structure (DSSP, 8-state):
------PPPPPPEEE--TT-EEEETTTTEEEEEEEEETTEEEEE-TT--EEEEE--TT-EEETTEEEEEE-

pLDDT: mean 92.33, std 10.83, range [52.84, 98.69]

Radius of gyration: 13.98 Å; chains: 1; bounding box: 39×32×38 Å

Foldseek 3Di:
DDPPDDDPDAAAEDELDFQQWKAQVVVRDIFGFPDDDDQWTWGQDPVRDIDIDGQDQQRIDRVNGGYRYDD